Protein AF-A0A959SVB9-F1 (afdb_monomer_lite)

Sequence (92 aa):
DEIRFVGYAFQIEMKYAAWKLGFKLQEVPIIFRDRTYGTSKMNKSIVKEGILGVLKLKWYSWFRHYQKKIKSSTTPGLHQLNPMKPNEFMAE

pLDDT: mean 72.83, std 15.26, range [41.38, 93.12]

Structure (mmCIF, N/CA/C/O backbone):
data_AF-A0A959SVB9-F1
#
_entry.id   AF-A0A959SVB9-F1
#
loop_
_atom_site.group_PDB
_atom_site.id
_atom_site.type_symbol
_atom_site.label_atom_id
_atom_site.label_alt_id
_atom_site.label_comp_id
_atom_site.label_asym_id
_atom_site.label_entity_id
_atom_site.label_seq_id
_atom_site.pdbx_PDB_ins_code
_atom_site.Cartn_x
_atom_site.Cartn_y
_atom_site.Cartn_z
_atom_site.occupancy
_atom_site.B_iso_or_equiv
_atom_site.auth_seq_id
_atom_site.auth_comp_id
_atom_site.auth_asym_id
_atom_site.auth_atom_id
_atom_site.pdbx_PDB_model_num
ATOM 1 N N . ASP A 1 1 ? -15.040 12.016 -1.208 1.00 51.97 1 ASP A N 1
ATOM 2 C CA . ASP A 1 1 ? -13.941 11.037 -1.188 1.00 51.97 1 ASP A CA 1
ATOM 3 C C . ASP A 1 1 ? -13.040 11.182 0.018 1.00 51.97 1 ASP A C 1
ATOM 5 O O . ASP A 1 1 ? -12.642 12.292 0.357 1.00 51.97 1 ASP A O 1
ATOM 9 N N . GLU A 1 2 ? -12.746 10.061 0.682 1.00 68.94 2 GLU A N 1
ATOM 10 C CA . GLU A 1 2 ? -11.836 9.995 1.841 1.00 68.94 2 GLU A CA 1
ATOM 11 C C . GLU A 1 2 ? -10.446 9.446 1.491 1.00 68.94 2 GLU A C 1
ATOM 13 O O . GLU A 1 2 ? -9.491 9.701 2.226 1.00 68.94 2 GLU A O 1
ATOM 18 N N . ILE A 1 3 ? -10.336 8.753 0.357 1.00 77.25 3 ILE A N 1
ATOM 19 C CA . ILE A 1 3 ? -9.103 8.184 -0.189 1.00 77.25 3 ILE A CA 1
ATOM 20 C C . ILE A 1 3 ? -8.479 9.208 -1.137 1.00 77.25 3 ILE A C 1
ATOM 22 O O . ILE A 1 3 ? -9.176 9.815 -1.951 1.00 77.25 3 ILE A O 1
ATOM 26 N N . ARG A 1 4 ? -7.182 9.465 -0.978 1.00 77.25 4 ARG A N 1
ATOM 27 C CA . ARG A 1 4 ? -6.465 10.579 -1.617 1.00 77.25 4 ARG A CA 1
ATOM 28 C C . ARG A 1 4 ? -5.452 10.121 -2.657 1.00 77.25 4 ARG A C 1
ATOM 30 O O . ARG A 1 4 ? -5.077 10.916 -3.515 1.00 77.25 4 ARG A O 1
ATOM 37 N N . PHE A 1 5 ? -4.976 8.885 -2.569 1.00 78.12 5 PHE A N 1
ATOM 38 C CA . PHE A 1 5 ? -4.019 8.335 -3.517 1.00 78.12 5 PHE A CA 1
ATOM 39 C C . PHE A 1 5 ? -4.708 7.830 -4.788 1.00 78.12 5 PHE A C 1
ATOM 41 O O . PHE A 1 5 ? -5.784 7.241 -4.742 1.00 78.12 5 PHE A O 1
ATOM 48 N N . VAL A 1 6 ? -4.048 8.028 -5.930 1.00 78.50 6 VAL A N 1
ATOM 49 C CA . VAL A 1 6 ? -4.494 7.574 -7.257 1.00 78.50 6 VAL A CA 1
ATOM 50 C C . VAL A 1 6 ? -3.465 6.585 -7.819 1.00 78.50 6 VAL A C 1
ATOM 52 O O . VAL A 1 6 ? -2.283 6.634 -7.471 1.00 78.50 6 VAL A O 1
ATOM 55 N N . GLY A 1 7 ? -3.895 5.661 -8.682 1.00 81.25 7 GLY A N 1
ATOM 56 C CA . GLY A 1 7 ? -3.005 4.677 -9.308 1.00 81.25 7 GLY A CA 1
ATOM 57 C C . GLY A 1 7 ? -2.470 3.639 -8.314 1.00 81.25 7 GLY A C 1
ATOM 58 O O . GLY A 1 7 ? -3.178 3.224 -7.404 1.00 81.25 7 GLY A O 1
ATOM 59 N N . TYR A 1 8 ? -1.217 3.199 -8.463 1.00 79.81 8 TYR A N 1
ATOM 60 C CA . TYR A 1 8 ? -0.639 2.138 -7.618 1.00 79.81 8 TYR A CA 1
ATOM 61 C C . TYR A 1 8 ? -0.600 2.484 -6.119 1.00 79.81 8 TYR A C 1
ATOM 63 O O . TYR A 1 8 ? -0.708 1.595 -5.276 1.00 79.81 8 TYR A O 1
ATOM 71 N N . ALA A 1 9 ? -0.503 3.769 -5.768 1.00 82.50 9 ALA A N 1
ATOM 72 C CA . ALA A 1 9 ? -0.492 4.209 -4.375 1.00 82.50 9 ALA A CA 1
ATOM 73 C C . ALA A 1 9 ? -1.859 4.044 -3.677 1.00 82.50 9 ALA A C 1
ATOM 75 O O . ALA A 1 9 ? -1.906 3.916 -2.454 1.00 82.50 9 ALA A O 1
ATOM 76 N N . PHE A 1 10 ? -2.958 3.975 -4.440 1.00 86.00 10 PHE A N 1
ATOM 77 C CA . PHE A 1 10 ? -4.309 3.745 -3.914 1.00 86.00 10 PHE A CA 1
ATOM 78 C C . PHE A 1 10 ? -4.399 2.433 -3.129 1.00 86.00 10 PHE A C 1
ATOM 80 O O . PHE A 1 10 ? -4.962 2.389 -2.038 1.00 86.00 10 PHE A O 1
ATOM 87 N N . GLN A 1 11 ? -3.782 1.366 -3.646 1.00 86.81 11 GLN A N 1
ATOM 88 C CA . GLN A 1 11 ? -3.803 0.049 -3.003 1.00 86.81 11 GLN A CA 1
ATOM 89 C C . GLN A 1 11 ? -3.162 0.085 -1.610 1.00 86.81 11 GLN A C 1
ATOM 91 O O . GLN A 1 11 ? -3.639 -0.576 -0.686 1.00 86.81 11 GLN A O 1
ATOM 96 N N . ILE A 1 12 ? -2.112 0.895 -1.442 1.00 87.38 12 ILE A N 1
ATOM 97 C CA . ILE A 1 12 ? -1.419 1.056 -0.164 1.00 87.38 12 ILE A CA 1
ATOM 98 C C . ILE A 1 12 ? -2.317 1.784 0.845 1.00 87.38 12 ILE A C 1
ATOM 100 O O . ILE A 1 12 ? -2.428 1.343 1.989 1.00 87.38 12 ILE A O 1
ATOM 104 N N . GLU A 1 13 ? -2.998 2.857 0.427 1.00 86.56 13 GLU A N 1
ATOM 105 C CA . GLU A 1 13 ? -3.928 3.602 1.290 1.00 86.56 13 GLU A CA 1
ATOM 106 C C . GLU A 1 13 ? -5.112 2.749 1.721 1.00 86.56 13 GLU A C 1
ATOM 108 O O . GLU A 1 13 ? -5.451 2.722 2.900 1.00 86.56 13 GLU A O 1
ATOM 113 N N . MET A 1 14 ? -5.694 2.002 0.785 1.00 88.69 14 MET A N 1
ATOM 114 C CA . MET A 1 14 ? -6.821 1.119 1.062 1.00 88.69 14 MET A CA 1
ATOM 115 C C . MET A 1 14 ? -6.444 0.008 2.041 1.00 88.69 14 MET A C 1
ATOM 117 O O . MET A 1 14 ? -7.162 -0.214 3.017 1.00 88.69 14 MET A O 1
ATOM 121 N N . LYS A 1 15 ? -5.292 -0.651 1.837 1.00 89.12 15 LYS A N 1
ATOM 122 C CA . LYS A 1 15 ? -4.786 -1.672 2.771 1.00 89.12 15 LYS A CA 1
ATOM 123 C C . LYS A 1 15 ? -4.562 -1.073 4.161 1.00 89.12 15 LYS A C 1
ATOM 125 O O . LYS A 1 15 ? -4.947 -1.672 5.165 1.00 89.12 15 LYS A O 1
ATOM 130 N N . TYR A 1 16 ? -3.981 0.123 4.224 1.00 87.94 16 TYR A N 1
ATOM 131 C CA . TYR A 1 16 ? -3.727 0.820 5.481 1.00 87.94 16 TYR A CA 1
ATOM 132 C C . TYR A 1 16 ? -5.013 1.244 6.199 1.00 87.94 16 TYR A C 1
ATOM 134 O O . TYR A 1 16 ? -5.136 1.047 7.408 1.00 87.94 16 TYR A O 1
ATOM 142 N N . ALA A 1 17 ? -5.987 1.786 5.469 1.00 86.81 17 ALA A N 1
ATOM 143 C CA . ALA A 1 17 ? -7.285 2.166 6.008 1.00 86.81 17 ALA A CA 1
ATOM 144 C C . ALA A 1 17 ? -8.022 0.941 6.565 1.00 86.81 17 ALA A C 1
ATOM 146 O O . ALA A 1 17 ? -8.462 0.971 7.711 1.00 86.81 17 ALA A O 1
ATOM 147 N N . ALA A 1 18 ? -8.072 -0.166 5.817 1.00 88.88 18 ALA A N 1
ATOM 148 C CA . ALA A 1 18 ? -8.673 -1.415 6.284 1.00 88.88 18 ALA A CA 1
ATOM 149 C C . ALA A 1 18 ? -8.008 -1.929 7.575 1.00 88.88 18 ALA A C 1
ATOM 151 O O . ALA A 1 18 ? -8.694 -2.296 8.530 1.00 88.88 18 ALA A O 1
ATOM 152 N N . TRP A 1 19 ? -6.676 -1.869 7.654 1.00 87.44 19 TRP A N 1
ATOM 153 C CA . TRP A 1 19 ? -5.944 -2.217 8.873 1.00 87.44 19 TRP A CA 1
ATOM 154 C C . TRP A 1 19 ? -6.312 -1.307 10.056 1.00 87.44 19 TRP A C 1
ATOM 156 O O . TRP A 1 19 ? -6.620 -1.788 11.146 1.00 87.44 19 TRP A O 1
ATOM 166 N N . LYS A 1 20 ? -6.340 0.016 9.849 1.00 84.00 20 LYS A N 1
ATOM 167 C CA . LYS A 1 20 ? -6.676 1.002 10.893 1.00 84.00 20 LYS A CA 1
ATOM 168 C C . LYS A 1 20 ? -8.121 0.911 11.381 1.00 84.00 20 LYS A C 1
ATOM 170 O O . LYS A 1 20 ? -8.393 1.329 12.506 1.00 84.00 20 LYS A O 1
ATOM 175 N N . LEU A 1 21 ? -9.029 0.392 10.560 1.00 84.88 21 LEU A N 1
ATOM 176 C CA . LEU A 1 21 ? -10.430 0.159 10.913 1.00 84.88 21 LEU A CA 1
ATOM 177 C C . LEU A 1 21 ? -10.654 -1.183 11.637 1.00 84.88 21 LEU A C 1
ATOM 179 O O . LEU A 1 21 ? -11.767 -1.441 12.083 1.00 84.88 21 LEU A O 1
ATOM 183 N N . GLY A 1 22 ? -9.611 -2.003 11.816 1.00 85.69 22 GLY A N 1
ATOM 184 C CA . GLY A 1 22 ? -9.674 -3.254 12.580 1.00 85.69 22 GLY A CA 1
ATOM 185 C C . GLY A 1 22 ? -10.1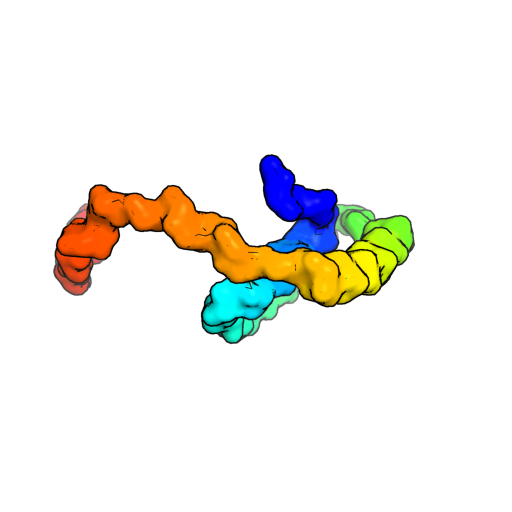55 -4.468 11.783 1.00 85.69 22 GLY A C 1
ATOM 186 O O . GLY A 1 22 ? -10.533 -5.475 12.379 1.00 85.69 22 GLY A O 1
ATOM 187 N N . PHE A 1 23 ? -10.149 -4.401 10.448 1.00 89.19 23 PHE A N 1
ATOM 188 C CA . PHE A 1 23 ? -10.491 -5.550 9.611 1.00 89.19 23 PHE A CA 1
ATOM 189 C C . PHE A 1 23 ? -9.398 -6.628 9.651 1.00 89.19 23 PHE A C 1
ATOM 191 O O . PHE A 1 23 ? -8.209 -6.340 9.803 1.00 89.19 23 PHE A O 1
ATOM 198 N N . LYS A 1 24 ? -9.805 -7.889 9.462 1.00 89.38 24 LYS A N 1
ATOM 199 C CA . LYS A 1 24 ? -8.879 -9.013 9.279 1.00 89.38 24 LYS A CA 1
ATOM 200 C C . LYS A 1 24 ? -8.347 -8.997 7.847 1.00 89.38 24 LYS A C 1
ATOM 202 O O . LYS A 1 24 ? -9.119 -9.113 6.900 1.00 89.38 24 LYS A O 1
ATOM 207 N N . LEU A 1 25 ? -7.035 -8.851 7.700 1.00 90.75 25 LEU A N 1
ATOM 208 C CA . LEU A 1 25 ? -6.348 -8.891 6.411 1.00 90.75 25 LEU A CA 1
ATOM 209 C C . LEU A 1 25 ? -5.790 -10.298 6.194 1.00 90.75 25 LEU A C 1
ATOM 211 O O . LEU A 1 25 ? -4.972 -10.754 6.987 1.00 90.75 25 LEU A O 1
ATOM 215 N N . GLN A 1 26 ? -6.232 -10.961 5.128 1.00 92.50 26 GLN A N 1
ATOM 216 C CA . GLN A 1 26 ? -5.695 -12.243 4.677 1.00 92.50 26 GLN A CA 1
ATOM 217 C C . GLN A 1 26 ? -5.020 -12.043 3.323 1.00 92.50 26 GLN A C 1
ATOM 219 O O . GLN A 1 26 ? -5.568 -11.383 2.441 1.00 92.50 26 GLN A O 1
ATOM 224 N N . GLU A 1 27 ? -3.840 -12.627 3.159 1.00 91.56 27 GLU A N 1
ATOM 225 C CA . GLU A 1 27 ? -3.129 -12.639 1.884 1.00 91.56 27 GLU A CA 1
ATOM 226 C C . GLU A 1 27 ? -3.351 -13.992 1.204 1.00 91.56 27 GLU A C 1
ATOM 228 O O . GLU A 1 27 ? -3.312 -15.040 1.856 1.00 91.56 27 GLU A O 1
ATOM 233 N N . VAL A 1 28 ? -3.634 -13.955 -0.098 1.00 93.12 28 VAL A N 1
ATOM 234 C CA . VAL A 1 28 ? -3.829 -15.137 -0.944 1.00 93.12 28 VAL A CA 1
ATOM 235 C C . VAL A 1 28 ? -2.747 -15.102 -2.021 1.00 93.12 28 VAL A C 1
ATOM 237 O O . VAL A 1 28 ? -2.600 -14.069 -2.681 1.00 93.12 28 VAL A O 1
ATOM 240 N N . PRO A 1 29 ? -1.965 -16.180 -2.195 1.00 92.25 29 PRO A N 1
ATOM 241 C CA . PRO A 1 29 ? -0.906 -16.208 -3.193 1.00 92.25 29 PRO A CA 1
ATOM 242 C C . PRO A 1 29 ? -1.490 -16.092 -4.604 1.00 92.25 29 PRO A C 1
ATOM 244 O O . PRO A 1 29 ? -2.485 -16.737 -4.933 1.00 92.25 29 PRO A O 1
ATOM 247 N N . ILE A 1 30 ? -0.843 -15.286 -5.448 1.00 90.00 30 ILE A N 1
ATOM 248 C CA . ILE A 1 30 ? -1.205 -15.113 -6.857 1.00 90.00 30 ILE A CA 1
ATOM 249 C C . ILE A 1 30 ? -0.003 -15.390 -7.753 1.00 90.00 30 ILE A C 1
ATOM 251 O O . ILE A 1 30 ? 1.133 -15.050 -7.421 1.00 90.00 30 ILE A O 1
ATOM 255 N N . ILE A 1 31 ? -0.264 -16.004 -8.905 1.00 91.31 31 ILE A N 1
ATOM 256 C CA . ILE A 1 31 ? 0.754 -16.265 -9.922 1.00 91.31 31 ILE A CA 1
ATOM 257 C C . ILE A 1 31 ? 0.778 -15.071 -10.871 1.00 91.31 31 ILE A C 1
ATOM 259 O O . ILE A 1 31 ? -0.168 -14.844 -11.628 1.00 91.31 31 ILE A O 1
ATOM 263 N N . PHE A 1 32 ? 1.870 -14.313 -10.841 1.00 88.06 32 PHE A N 1
ATOM 264 C CA . PHE A 1 32 ? 2.106 -13.252 -11.811 1.00 88.06 32 PHE A CA 1
ATOM 265 C C . PHE A 1 32 ? 2.592 -13.872 -13.120 1.00 88.06 32 PHE A C 1
ATOM 267 O O . PHE A 1 32 ? 3.661 -14.473 -13.169 1.00 88.06 32 PHE A O 1
ATOM 274 N N . ARG A 1 33 ? 1.794 -13.744 -14.183 1.00 87.75 33 ARG A N 1
ATOM 275 C CA . ARG A 1 33 ? 2.234 -14.071 -15.543 1.00 87.75 33 ARG A CA 1
ATOM 276 C C . ARG A 1 33 ? 2.865 -12.839 -16.170 1.00 87.75 33 ARG A C 1
ATOM 278 O O . ARG A 1 33 ? 2.286 -11.752 -16.093 1.00 87.75 33 ARG A O 1
ATOM 285 N N . ASP A 1 34 ? 4.016 -13.018 -16.806 1.00 83.69 34 ASP A N 1
ATOM 286 C CA . ASP A 1 34 ? 4.638 -11.939 -17.558 1.00 83.69 34 ASP A CA 1
ATOM 287 C C . ASP A 1 34 ? 3.764 -11.532 -18.742 1.00 83.69 34 ASP A C 1
ATOM 289 O O . ASP A 1 34 ? 3.203 -12.349 -19.475 1.00 83.69 34 ASP A O 1
ATOM 293 N N . ARG A 1 35 ? 3.649 -10.219 -18.918 1.00 80.88 35 ARG A N 1
ATOM 294 C CA . ARG A 1 35 ? 3.019 -9.613 -20.086 1.00 80.88 35 ARG A CA 1
ATOM 295 C C . ARG A 1 35 ? 4.025 -9.631 -21.237 1.00 80.88 35 ARG A C 1
ATOM 297 O O . ARG A 1 35 ? 5.105 -9.067 -21.113 1.00 80.88 35 ARG A O 1
ATOM 304 N N . THR A 1 36 ? 3.661 -10.258 -22.352 1.00 74.75 36 THR A N 1
ATOM 305 C CA . THR A 1 36 ? 4.532 -10.440 -23.528 1.00 74.75 36 THR A CA 1
ATOM 306 C C . THR A 1 36 ? 4.712 -9.174 -24.368 1.00 74.75 36 THR A C 1
ATOM 308 O O . THR A 1 36 ? 5.698 -9.059 -25.088 1.00 74.75 36 THR A O 1
ATOM 311 N N . TYR A 1 37 ? 3.805 -8.197 -24.253 1.00 72.44 37 TYR A N 1
ATOM 312 C CA . TYR A 1 37 ? 3.857 -6.942 -25.005 1.00 72.44 37 TYR A CA 1
ATOM 313 C C . TYR A 1 37 ? 3.555 -5.726 -24.113 1.00 72.44 37 TYR A C 1
ATOM 315 O O . TYR A 1 37 ? 2.640 -5.750 -23.285 1.00 72.44 37 TYR A O 1
ATOM 323 N N . GLY A 1 38 ? 4.308 -4.638 -24.315 1.00 71.75 38 GLY A N 1
ATOM 324 C CA . GLY A 1 38 ? 4.048 -3.316 -23.730 1.00 71.75 38 GLY A CA 1
ATOM 325 C C . GLY A 1 38 ? 5.200 -2.726 -22.908 1.00 71.75 38 GLY A C 1
ATOM 326 O O . GLY A 1 38 ? 6.025 -3.434 -22.338 1.00 71.75 38 GLY A O 1
ATOM 327 N N . THR A 1 39 ? 5.238 -1.396 -22.813 1.00 70.44 39 THR A N 1
ATOM 328 C CA . THR A 1 39 ? 6.247 -0.653 -22.045 1.00 70.44 39 THR A CA 1
ATOM 329 C C . THR A 1 39 ? 5.935 -0.639 -20.540 1.00 70.44 39 THR A C 1
ATOM 331 O O . THR A 1 39 ? 4.817 -0.923 -20.082 1.00 70.44 39 THR A O 1
ATOM 334 N N . SER A 1 40 ? 6.954 -0.361 -19.721 1.00 67.56 40 SER A N 1
ATOM 335 C CA . SER A 1 40 ? 6.798 -0.157 -18.276 1.00 67.56 40 SER A CA 1
ATOM 336 C C . SER A 1 40 ? 5.796 0.971 -17.997 1.00 67.56 40 SER A C 1
ATOM 338 O O . SER A 1 40 ? 6.002 2.099 -18.434 1.00 67.56 40 SER A O 1
ATOM 340 N N . LYS A 1 41 ? 4.739 0.687 -17.220 1.00 74.19 41 LYS A N 1
ATOM 341 C CA . LYS A 1 41 ? 3.861 1.726 -16.642 1.00 74.19 41 LYS A CA 1
ATOM 342 C C . LYS A 1 41 ? 4.475 2.372 -15.389 1.00 74.19 41 LYS A C 1
ATOM 344 O O . LYS A 1 41 ? 3.850 3.218 -14.757 1.00 74.19 41 LYS A O 1
ATOM 349 N N . MET A 1 42 ? 5.686 1.956 -15.012 1.00 71.69 42 MET A N 1
ATOM 350 C CA . MET A 1 42 ? 6.367 2.356 -13.790 1.00 71.69 42 MET A CA 1
ATOM 351 C C . MET A 1 42 ? 7.417 3.419 -14.107 1.00 71.69 42 MET A C 1
ATOM 353 O O . MET A 1 42 ? 8.413 3.153 -14.778 1.00 71.69 42 MET A O 1
ATOM 357 N N . ASN A 1 43 ? 7.173 4.632 -13.616 1.00 79.19 43 ASN A N 1
ATOM 358 C CA . ASN A 1 43 ? 8.083 5.768 -13.724 1.00 79.19 43 ASN A CA 1
ATOM 359 C C . ASN A 1 43 ? 8.702 6.059 -12.343 1.00 79.19 43 ASN A C 1
ATOM 361 O O . ASN A 1 43 ? 8.043 5.882 -11.316 1.00 79.19 43 ASN A O 1
ATOM 365 N N . LYS A 1 44 ? 9.947 6.550 -12.301 1.00 80.56 44 LYS A N 1
ATOM 366 C CA . LYS A 1 44 ? 10.639 6.977 -11.070 1.00 80.56 44 LYS A CA 1
ATOM 367 C C . LYS A 1 44 ? 9.817 7.985 -10.250 1.00 80.56 44 LYS A C 1
ATOM 369 O O . LYS A 1 44 ? 9.884 7.952 -9.023 1.00 80.56 44 LYS A O 1
ATOM 374 N N . SER A 1 45 ? 9.008 8.827 -10.903 1.00 79.56 45 SER A N 1
ATOM 375 C CA . SER A 1 45 ? 8.095 9.755 -10.213 1.00 79.56 45 SER A CA 1
ATOM 376 C C . SER A 1 45 ? 7.039 9.023 -9.377 1.00 79.56 45 SER A C 1
ATOM 378 O O . SER A 1 45 ? 6.854 9.356 -8.212 1.00 79.56 45 SER A O 1
ATOM 380 N N . ILE A 1 46 ? 6.434 7.957 -9.919 1.00 79.38 46 ILE A N 1
ATOM 381 C CA . ILE A 1 46 ? 5.408 7.159 -9.220 1.00 79.38 46 ILE A CA 1
ATOM 382 C C . ILE A 1 46 ? 6.011 6.467 -7.993 1.00 79.38 46 ILE A C 1
ATOM 384 O O . ILE A 1 46 ? 5.398 6.420 -6.930 1.00 79.38 46 ILE A O 1
ATOM 388 N N . VAL A 1 47 ? 7.243 5.964 -8.112 1.00 80.94 47 VAL A N 1
ATOM 389 C CA . VAL A 1 47 ? 7.958 5.345 -6.985 1.00 80.94 47 VAL A CA 1
ATOM 390 C C . VAL A 1 47 ? 8.234 6.371 -5.883 1.00 80.94 47 VAL A C 1
ATOM 392 O O . VAL A 1 47 ? 7.978 6.107 -4.708 1.00 80.94 47 VAL A O 1
ATOM 395 N N . LYS A 1 48 ? 8.709 7.566 -6.253 1.00 83.00 48 LYS A N 1
ATOM 396 C CA . LYS A 1 48 ? 8.978 8.654 -5.303 1.00 83.00 48 LYS A CA 1
ATOM 397 C C . LYS A 1 48 ? 7.701 9.131 -4.603 1.00 83.00 48 LYS A C 1
ATOM 399 O O . LYS A 1 48 ? 7.717 9.343 -3.391 1.00 83.00 48 LYS A O 1
ATOM 404 N N . GLU A 1 49 ? 6.600 9.259 -5.340 1.00 81.06 49 GLU A N 1
ATOM 405 C CA . GLU A 1 49 ? 5.281 9.583 -4.786 1.00 81.06 49 GLU A CA 1
ATOM 406 C C . GLU A 1 49 ? 4.777 8.503 -3.832 1.00 81.06 49 GLU A C 1
ATOM 408 O O . GLU A 1 49 ? 4.274 8.842 -2.765 1.00 81.06 49 GLU A O 1
ATOM 413 N N . GLY A 1 50 ? 4.972 7.222 -4.156 1.00 82.50 50 GLY A N 1
ATOM 414 C CA . GLY A 1 50 ? 4.624 6.114 -3.267 1.00 82.50 50 GLY A CA 1
ATOM 415 C C . GLY A 1 50 ? 5.359 6.193 -1.927 1.00 82.50 50 GLY A C 1
ATOM 416 O O . GLY A 1 50 ? 4.732 6.122 -0.872 1.00 82.50 50 GLY A O 1
ATOM 417 N N . ILE A 1 51 ? 6.676 6.424 -1.944 1.00 84.94 51 ILE A N 1
ATOM 418 C CA . ILE A 1 51 ? 7.493 6.516 -0.720 1.00 84.94 51 ILE A CA 1
ATOM 419 C C . ILE A 1 51 ? 7.086 7.728 0.130 1.00 84.94 51 ILE A C 1
ATOM 421 O O . ILE A 1 51 ? 6.799 7.593 1.323 1.00 84.94 51 ILE A O 1
ATOM 425 N N . LEU A 1 52 ? 7.025 8.919 -0.476 1.00 85.44 52 LEU A N 1
ATOM 426 C CA . LEU A 1 52 ? 6.636 10.147 0.229 1.00 85.44 52 LEU A CA 1
ATOM 427 C C . LEU A 1 52 ? 5.178 10.097 0.698 1.00 85.44 52 LEU A C 1
ATOM 429 O O . LEU A 1 52 ? 4.841 10.625 1.760 1.00 85.44 52 LEU A O 1
ATOM 433 N N . GLY A 1 53 ? 4.318 9.448 -0.081 1.00 84.44 53 GLY A N 1
ATOM 434 C CA . GLY A 1 53 ? 2.916 9.231 0.222 1.00 84.44 53 GLY A CA 1
ATOM 435 C C . GLY A 1 53 ? 2.722 8.393 1.478 1.00 84.44 53 GLY A C 1
ATOM 436 O O . GLY A 1 53 ? 2.008 8.815 2.387 1.00 84.44 53 GLY A O 1
ATOM 437 N N . VAL A 1 54 ? 3.421 7.264 1.590 1.00 83.12 54 VAL A N 1
ATOM 438 C CA . VAL A 1 54 ? 3.370 6.402 2.783 1.00 83.12 54 VAL A CA 1
ATOM 439 C C . VAL A 1 54 ? 3.894 7.126 4.024 1.00 83.12 54 VAL A C 1
ATOM 441 O O . VAL A 1 54 ? 3.305 7.009 5.101 1.00 83.12 54 VAL A O 1
ATOM 444 N N . LEU A 1 55 ? 4.953 7.929 3.885 1.00 85.44 55 LEU A N 1
ATOM 445 C CA . LEU A 1 55 ? 5.496 8.711 4.998 1.00 85.44 55 LEU A CA 1
ATOM 446 C C . LEU A 1 55 ? 4.480 9.748 5.508 1.00 85.44 55 LEU A C 1
ATOM 448 O O . LEU A 1 55 ? 4.231 9.839 6.713 1.00 85.44 55 LEU A O 1
ATOM 452 N N . LYS A 1 56 ? 3.823 10.470 4.589 1.00 82.94 56 LYS A N 1
ATOM 453 C CA . LYS A 1 56 ? 2.719 11.387 4.913 1.00 82.94 56 LYS A CA 1
ATOM 454 C C . LYS A 1 56 ? 1.537 10.647 5.538 1.00 82.94 56 LYS A C 1
ATOM 456 O O . LYS A 1 56 ? 0.980 11.131 6.517 1.00 82.94 56 LYS A O 1
ATOM 461 N N . LEU A 1 57 ? 1.164 9.479 5.013 1.00 81.69 57 LEU A N 1
ATOM 462 C CA . LEU A 1 57 ? 0.058 8.665 5.526 1.00 81.69 57 LEU A CA 1
ATOM 463 C C . LEU A 1 57 ? 0.294 8.262 6.988 1.00 81.69 57 LEU A C 1
ATOM 465 O O . LEU A 1 57 ? -0.600 8.410 7.822 1.00 81.69 57 LEU A O 1
ATOM 469 N N . LYS A 1 58 ? 1.517 7.831 7.316 1.00 81.75 58 LYS A N 1
ATOM 470 C CA . LYS A 1 58 ? 1.920 7.484 8.685 1.00 81.75 58 LY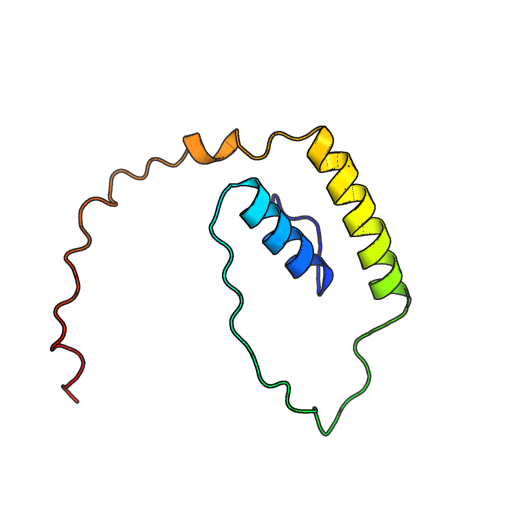S A CA 1
ATOM 471 C C . LYS A 1 58 ? 1.870 8.698 9.617 1.00 81.75 58 LYS A C 1
ATOM 473 O O . LYS A 1 58 ? 1.336 8.585 10.717 1.00 81.75 58 LYS A O 1
ATOM 478 N N . TRP A 1 59 ? 2.346 9.859 9.158 1.00 83.88 59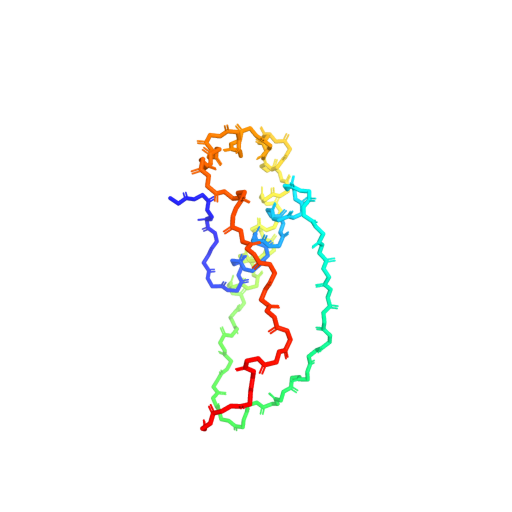 TRP A N 1
ATOM 479 C CA . TRP A 1 59 ? 2.272 11.113 9.916 1.00 83.88 59 TRP A CA 1
ATOM 480 C C . TRP A 1 59 ? 0.821 11.541 10.174 1.00 83.88 59 TRP A C 1
ATOM 482 O O . TRP A 1 59 ? 0.431 11.775 11.313 1.00 83.88 59 TRP A O 1
ATOM 492 N N . TYR A 1 60 ? -0.028 11.572 9.143 1.00 78.44 60 TYR A N 1
ATOM 493 C CA . TYR A 1 60 ? -1.440 11.938 9.290 1.00 78.44 60 TYR A CA 1
ATOM 494 C C . TYR A 1 60 ? -2.238 10.939 10.125 1.00 78.44 60 TYR A C 1
ATOM 496 O O . TYR A 1 60 ? -3.156 11.354 10.832 1.00 78.44 60 TYR A O 1
ATOM 504 N N . SER A 1 61 ? -1.908 9.646 10.087 1.00 72.69 61 SER A N 1
ATOM 505 C CA . SER A 1 61 ? -2.569 8.659 10.944 1.00 72.69 61 SER A CA 1
ATOM 506 C C . SER A 1 61 ? -2.279 8.859 12.427 1.00 72.69 61 SER A C 1
ATOM 508 O O . SER A 1 61 ? -3.052 8.357 13.242 1.00 72.69 61 SER A O 1
ATOM 510 N N . TRP A 1 62 ? -1.201 9.555 12.787 1.00 72.69 62 TRP A N 1
ATOM 511 C CA . TRP A 1 62 ? -0.952 9.934 14.175 1.00 72.69 62 TRP A CA 1
ATOM 512 C C . TRP A 1 62 ? -1.993 10.951 14.664 1.00 72.69 62 TRP A C 1
ATOM 514 O O . TRP A 1 62 ? -2.432 10.902 15.807 1.00 72.69 62 TRP A O 1
ATOM 524 N N . PHE A 1 63 ? -2.445 11.842 13.778 1.00 71.38 63 PHE A N 1
ATOM 525 C CA . PHE A 1 63 ? -3.375 12.921 14.119 1.00 71.38 63 PHE A CA 1
ATOM 526 C C . PHE A 1 63 ? -4.844 12.604 13.789 1.00 71.38 63 PHE A C 1
ATOM 528 O O . PHE A 1 63 ? -5.751 13.236 14.331 1.00 71.38 63 PHE A O 1
ATOM 535 N N . ARG A 1 64 ? -5.122 11.625 12.917 1.00 65.12 64 ARG A N 1
ATOM 536 C CA . ARG A 1 64 ? -6.487 11.255 12.504 1.00 65.12 64 ARG A CA 1
ATOM 537 C C . ARG A 1 64 ? -6.990 9.983 13.183 1.00 65.12 64 ARG A C 1
ATOM 539 O O . ARG A 1 64 ? -6.433 8.901 13.022 1.00 65.12 64 ARG A O 1
ATOM 546 N N . HIS A 1 65 ? -8.134 10.106 13.853 1.00 64.00 65 HIS A N 1
ATOM 547 C CA . HIS A 1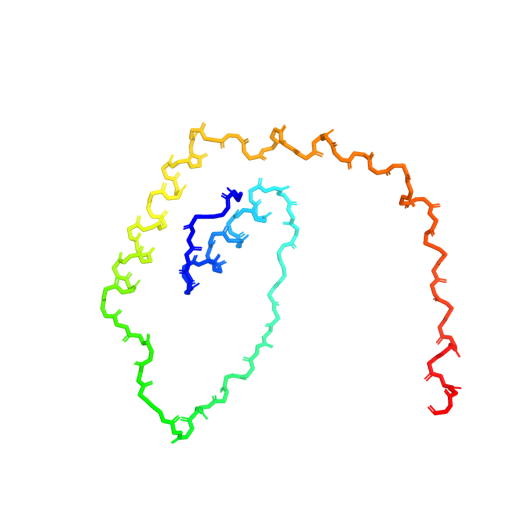 65 ? -8.870 8.982 14.427 1.00 64.00 65 HIS A CA 1
ATOM 548 C C . HIS A 1 65 ? -9.754 8.319 13.356 1.00 64.00 65 HIS A C 1
ATOM 550 O O . HIS A 1 65 ? -10.885 8.746 13.130 1.00 64.00 65 HIS A O 1
ATOM 556 N N . TYR A 1 66 ? -9.250 7.258 12.715 1.00 66.44 66 TYR A N 1
ATOM 557 C CA . TYR A 1 66 ? -9.988 6.465 11.712 1.00 66.44 66 TYR A CA 1
ATOM 558 C C . TYR A 1 66 ? -11.307 5.865 12.248 1.00 66.44 66 TYR A C 1
ATOM 560 O O . TYR A 1 66 ? -12.249 5.659 11.493 1.00 66.44 66 TYR A O 1
ATOM 568 N N . GLN A 1 67 ? -11.413 5.638 13.560 1.00 60.38 67 GLN A N 1
ATOM 569 C CA . GLN A 1 67 ? -12.559 4.965 14.183 1.00 60.38 67 GLN A CA 1
ATOM 570 C C . GLN A 1 67 ? -13.856 5.793 14.238 1.00 60.38 67 GLN A C 1
ATOM 572 O O . GLN A 1 67 ? -14.930 5.232 14.447 1.00 60.38 67 GLN A O 1
ATOM 577 N N . LYS A 1 68 ? -13.803 7.123 14.080 1.00 52.41 68 LYS A N 1
ATOM 578 C CA . LYS A 1 68 ? -14.934 7.990 14.465 1.00 52.41 68 LYS A CA 1
ATOM 579 C C . LYS A 1 68 ? -16.112 8.009 13.472 1.00 52.41 68 LYS A C 1
ATOM 581 O O . LYS A 1 68 ? -17.139 8.589 13.805 1.00 52.41 68 LYS A O 1
ATOM 586 N N . LYS A 1 69 ? -15.998 7.382 12.292 1.00 52.97 69 LYS A N 1
ATOM 587 C CA . LYS A 1 69 ? -16.996 7.497 11.205 1.00 52.97 69 LYS A CA 1
ATOM 588 C C . LYS A 1 69 ? -17.839 6.256 10.885 1.00 52.97 69 LYS A C 1
ATOM 590 O O . LYS A 1 69 ? -18.836 6.405 10.194 1.00 52.97 69 LYS A O 1
ATOM 595 N N . ILE A 1 70 ? -17.531 5.066 11.413 1.00 56.41 70 ILE A N 1
ATOM 596 C CA . ILE A 1 70 ? -18.351 3.861 11.131 1.00 56.41 70 ILE A CA 1
ATOM 597 C C . ILE A 1 70 ? -19.702 3.890 11.886 1.00 56.41 70 ILE A C 1
ATOM 599 O O . ILE A 1 70 ? -20.655 3.222 11.498 1.00 56.41 70 ILE A O 1
ATOM 603 N N . LYS A 1 71 ? -19.847 4.717 12.933 1.00 48.38 71 LYS A N 1
ATOM 604 C CA . LYS A 1 71 ? -21.071 4.763 13.757 1.00 48.38 71 LYS A CA 1
ATOM 605 C C . LYS A 1 71 ? -22.317 5.369 13.079 1.00 48.38 71 LYS A C 1
ATOM 607 O O . LYS A 1 71 ? -23.374 5.329 13.697 1.00 48.38 71 LYS A O 1
ATOM 612 N N . SER A 1 72 ? -22.246 5.906 11.855 1.00 47.72 72 SER A N 1
ATOM 613 C CA . SER A 1 72 ? -23.398 6.571 11.209 1.00 47.72 72 SER A CA 1
ATOM 614 C C . SER A 1 72 ? -24.155 5.739 10.167 1.00 47.72 72 SER A C 1
ATOM 616 O O . SER A 1 72 ? -25.127 6.238 9.614 1.00 47.72 72 SER A O 1
ATOM 618 N N . SER A 1 73 ? -23.771 4.486 9.903 1.00 51.09 73 SER A N 1
ATOM 619 C CA . SER A 1 73 ? -24.535 3.584 9.023 1.00 51.09 73 SER A CA 1
ATOM 620 C C . SER A 1 73 ? -24.923 2.301 9.755 1.00 51.09 73 SER A C 1
ATOM 622 O O . SER A 1 73 ? -24.507 1.200 9.399 1.00 51.09 73 SER A O 1
ATOM 624 N N . THR A 1 74 ? -25.736 2.440 10.804 1.00 48.50 74 THR A N 1
ATOM 625 C CA . THR A 1 74 ? -26.634 1.343 11.181 1.00 48.50 74 THR A CA 1
ATOM 626 C C . THR A 1 74 ? -27.687 1.281 10.084 1.00 48.50 74 THR A C 1
ATOM 628 O O . THR A 1 74 ? -28.641 2.049 10.104 1.00 48.50 74 THR A O 1
ATOM 631 N N . THR A 1 75 ? -27.475 0.435 9.079 1.00 48.22 75 THR A N 1
ATOM 632 C CA . THR A 1 75 ? -28.539 0.055 8.148 1.00 48.22 75 THR A CA 1
ATOM 633 C C . THR A 1 75 ? -29.515 -0.833 8.924 1.00 48.22 75 THR A C 1
ATOM 635 O O . THR A 1 75 ? -29.116 -1.933 9.321 1.00 48.22 75 THR A O 1
ATOM 638 N N . PRO A 1 76 ? -30.772 -0.418 9.167 1.00 43.78 76 PRO A N 1
ATOM 639 C CA . PRO A 1 76 ? -31.795 -1.346 9.627 1.00 43.78 76 PRO A CA 1
ATOM 640 C C . PRO A 1 76 ? -32.078 -2.316 8.470 1.00 43.78 76 PRO A C 1
ATOM 642 O O . PRO A 1 76 ? -32.786 -1.972 7.532 1.00 43.78 76 PRO A O 1
ATOM 645 N N . GLY A 1 77 ? -31.442 -3.493 8.464 1.00 51.88 77 GLY A N 1
ATOM 646 C CA . GLY A 1 77 ? -31.663 -4.469 7.386 1.00 51.88 77 GLY A CA 1
ATOM 647 C C . GLY A 1 77 ? -30.711 -5.662 7.291 1.00 51.88 77 GLY A C 1
ATOM 648 O O . GLY A 1 77 ? -31.033 -6.623 6.604 1.00 51.88 77 GLY A O 1
ATOM 649 N N . LEU A 1 78 ? -29.575 -5.687 7.997 1.00 47.56 78 LEU A N 1
ATOM 650 C CA . LEU A 1 78 ? -28.638 -6.828 7.935 1.00 47.56 78 LEU A CA 1
ATOM 651 C C . LEU A 1 78 ? -29.045 -8.049 8.787 1.00 47.56 78 LEU A C 1
ATOM 653 O O . LEU A 1 78 ? -28.244 -8.956 8.983 1.00 47.56 78 LEU A O 1
ATOM 657 N N . HIS A 1 79 ? -30.291 -8.104 9.260 1.00 51.47 79 HIS A N 1
ATOM 658 C CA . HIS A 1 79 ? -30.824 -9.239 10.021 1.00 51.47 79 HIS A CA 1
ATOM 659 C C . HIS A 1 79 ? -31.675 -10.201 9.171 1.00 51.47 79 HIS A C 1
ATOM 661 O O . HIS A 1 79 ? -32.483 -10.951 9.717 1.00 51.47 79 HIS A O 1
ATOM 667 N N . GLN A 1 80 ? -31.520 -10.181 7.841 1.00 46.38 80 GLN A N 1
ATOM 668 C CA . GLN A 1 80 ? -32.264 -11.076 6.951 1.00 46.38 80 GLN A CA 1
ATOM 669 C C . GLN A 1 80 ? -31.473 -11.470 5.699 1.00 46.38 80 GLN A C 1
ATOM 671 O O . GLN A 1 80 ? -31.927 -11.298 4.574 1.00 46.38 80 GLN A O 1
ATOM 676 N N . LEU A 1 81 ? -30.279 -12.030 5.882 1.00 46.75 81 LEU A N 1
ATOM 677 C CA . LEU A 1 81 ? -29.741 -12.948 4.882 1.00 46.75 81 LEU A CA 1
ATOM 678 C C . LEU A 1 81 ? -29.986 -14.358 5.411 1.00 46.75 81 LEU A C 1
ATOM 680 O O . LEU A 1 81 ? -29.269 -14.829 6.292 1.00 46.75 81 LEU A O 1
ATOM 684 N N . ASN A 1 82 ? -31.037 -15.011 4.909 1.00 51.41 82 ASN A N 1
ATOM 685 C CA . ASN A 1 82 ? -31.148 -16.460 5.044 1.00 51.41 82 ASN A CA 1
ATOM 686 C C . ASN A 1 82 ? -29.873 -17.069 4.436 1.00 51.41 82 ASN A C 1
ATOM 688 O O . ASN A 1 82 ? -29.492 -16.652 3.337 1.00 51.41 82 ASN A O 1
ATOM 692 N N . PRO A 1 83 ? -29.193 -18.019 5.103 1.00 59.53 83 PRO A N 1
ATOM 693 C CA . PRO A 1 83 ? -28.072 -18.702 4.478 1.00 59.53 83 PRO A CA 1
ATOM 694 C C . PRO A 1 83 ? -28.571 -19.362 3.187 1.00 59.53 83 PRO A C 1
ATOM 696 O O . PRO A 1 83 ? -29.539 -20.127 3.214 1.00 59.53 83 PRO A O 1
ATOM 699 N N . MET A 1 84 ? -27.947 -19.016 2.056 1.00 56.84 84 MET A N 1
ATOM 700 C CA . MET A 1 84 ? -28.236 -19.639 0.764 1.00 56.84 84 MET A CA 1
ATOM 701 C C . MET A 1 84 ? -28.099 -21.155 0.906 1.00 56.84 84 MET A C 1
ATOM 703 O O . MET A 1 84 ? -27.107 -21.649 1.452 1.00 56.84 84 MET A O 1
ATOM 707 N N . LYS A 1 85 ? -29.122 -21.893 0.467 1.00 57.69 85 LYS A N 1
ATOM 708 C CA . LYS A 1 85 ? -29.138 -23.351 0.578 1.00 57.69 85 LYS A CA 1
ATOM 709 C C . LYS A 1 85 ? -28.085 -23.931 -0.379 1.00 57.69 85 LYS A C 1
ATOM 711 O O . LYS A 1 85 ? -28.037 -23.501 -1.528 1.00 57.69 85 LYS A O 1
ATOM 716 N N . PRO A 1 86 ? -27.290 -24.935 0.036 1.00 60.19 86 PRO A N 1
ATOM 717 C CA . PRO A 1 86 ? -26.177 -25.468 -0.762 1.00 60.19 86 PRO A CA 1
ATOM 718 C C . PRO A 1 86 ? -26.527 -26.056 -2.144 1.00 60.19 86 PRO A C 1
ATOM 720 O O . PRO A 1 86 ? -25.619 -26.367 -2.907 1.00 60.19 86 PRO A O 1
ATOM 723 N N . ASN A 1 87 ? -27.811 -26.220 -2.483 1.00 57.00 87 ASN A N 1
ATOM 724 C CA . ASN A 1 87 ? -28.246 -27.059 -3.604 1.00 57.00 87 ASN A CA 1
ATOM 725 C C . ASN A 1 87 ? -28.803 -26.278 -4.813 1.00 57.00 87 ASN A C 1
ATOM 727 O O . ASN A 1 87 ? -29.279 -26.902 -5.752 1.00 57.00 87 ASN A O 1
ATOM 731 N N . GLU A 1 88 ? -28.741 -24.943 -4.828 1.00 57.41 88 GLU A N 1
ATOM 732 C CA . GLU A 1 88 ? -29.207 -24.123 -5.969 1.00 57.41 88 GLU A CA 1
ATOM 733 C C . GLU A 1 88 ? -28.143 -23.900 -7.062 1.00 57.41 88 GLU A C 1
ATOM 735 O O . GLU A 1 88 ? -28.397 -23.203 -8.035 1.00 57.41 88 GLU A O 1
ATOM 740 N N . PHE A 1 89 ? -26.956 -24.510 -6.952 1.00 56.06 89 PHE A N 1
ATOM 741 C CA . PHE A 1 89 ? -25.882 -24.347 -7.947 1.00 56.06 89 PHE A CA 1
ATOM 742 C C . PHE A 1 89 ? -26.006 -25.276 -9.174 1.00 56.06 89 PHE A C 1
ATOM 744 O O . PHE A 1 89 ? -25.155 -25.232 -10.054 1.00 56.06 89 PHE A O 1
ATOM 751 N N . MET A 1 90 ? -27.023 -26.145 -9.230 1.00 46.88 90 MET A N 1
ATOM 752 C CA . MET A 1 90 ? -27.176 -27.174 -10.269 1.00 46.88 90 MET A CA 1
ATOM 753 C C . MET A 1 90 ? -28.572 -27.111 -10.909 1.00 46.88 90 MET A C 1
ATOM 755 O O . MET A 1 90 ? -2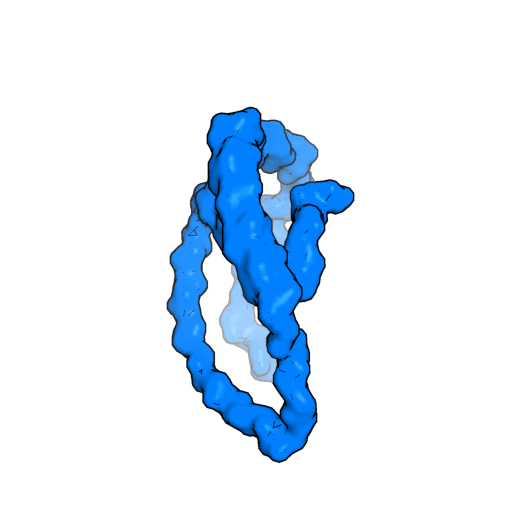9.413 -27.966 -10.637 1.00 46.88 90 MET A O 1
ATOM 759 N N . ALA A 1 91 ? -28.830 -26.101 -11.740 1.00 41.38 91 ALA A N 1
ATOM 760 C CA . ALA A 1 91 ? -29.889 -26.133 -12.750 1.00 41.38 91 ALA A CA 1
ATOM 761 C C . ALA A 1 91 ? -29.575 -25.128 -13.877 1.00 41.38 91 ALA A C 1
ATOM 763 O O . ALA A 1 91 ? -29.410 -23.944 -1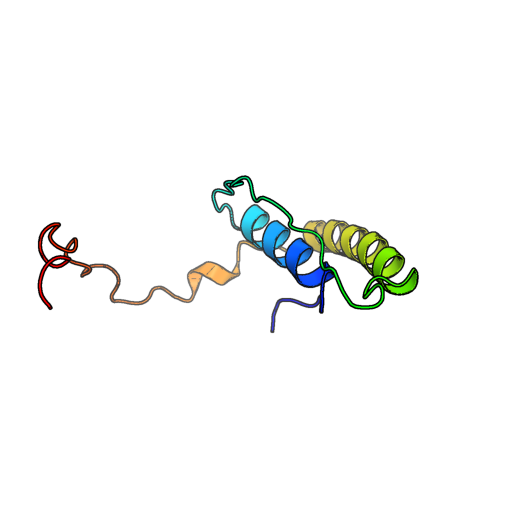3.595 1.00 41.38 91 ALA A O 1
ATOM 764 N N . GLU A 1 92 ? -29.529 -25.673 -15.101 1.00 42.62 92 GLU A N 1
ATOM 765 C CA . GLU A 1 92 ? -29.271 -25.075 -16.434 1.00 42.62 92 GLU A CA 1
ATOM 766 C C . GLU A 1 92 ? -27.866 -24.537 -16.756 1.00 42.62 92 GLU A C 1
ATOM 768 O O . GLU A 1 92 ? -27.440 -23.484 -16.235 1.00 42.62 92 GLU A O 1
#

Radius of gyration: 19.82 Å; chains: 1; bounding box: 43×40×40 Å

Secondary structure (DSSP, 8-state):
------THHHHHHHHHHHHHTTPPP-------PPPSS------HHHHHHHHHHHHHHHHHHHH--GGGGGGG---TTTT--PPPPTTTT---

Foldseek 3Di:
DPQDDDDPLSVVSVVVLCVLQPHDDDDDDDDDDDDPDDDDPDDPVVVVCSVVVVVVVVVVVVVDNSHPPPVPDPPPPPPDDDPDDPPPPDDD